Protein AF-A0A7S1BB95-F1 (afdb_monomer)

Secondary structure (DSSP, 8-state):
-----EEEE-TTSEEEEE--TTT--SEEEEEESSSSSEEEEEEEP-SSS-EEEEEESSS-EEEEETTT--EEEEE-SS-SS-EEEEEE-TTSSEEEEEETTS-EEEEETTTTEEEEEE---SS--------SS-----

InterPro domains:
  IPR001680 WD40 repeat [PF00400] (77-108)
  IPR001680 WD40 repeat [PS50082] (76-117)
  IPR001680 WD40 repeat [SM00320] (24-65)
  IPR001680 WD40 repeat [SM00320] (68-108)
  IPR015943 WD40/YVTN repeat-like-containing domain superfamily [G3DSA:2.130.10.10] (4-137)
  IPR019775 WD40 repeat, conserved site [PS00678] (95-109)
  IPR036322 WD40-repeat-containing domain superfamily [SSF50978] (24-131)

Mean predicted aligned error: 6.2 Å

Nearest PDB structures (foldseek):
  5o9z-assembly1_L  TM=8.607E-01  e=2.507E-06  Homo sapiens
  6ahd-assembly1_Y  TM=8.598E-01  e=3.860E-06  Homo sapiens
  8h6l-assembly1_4Z  TM=8.598E-01  e=4.789E-06  Homo sapiens
  7n61-assembly1_0S  TM=8.393E-01  e=9.303E-05  Chlamydomonas reinhardtii
  8qe8-assembly1_B  TM=6.369E-01  e=4.952E-04  Homo sapiens

pLDDT: mean 86.15, std 13.77, range [36.97, 98.38]

Radius of gyration: 15.16 Å; Cα contacts (8 Å, |Δi|>4): 356; chains: 1; bounding box: 33×32×39 Å

Structure (mmCIF, N/CA/C/O backbone):
data_AF-A0A7S1BB95-F1
#
_entry.id   AF-A0A7S1BB95-F1
#
loop_
_atom_site.group_PDB
_atom_site.id
_atom_site.type_symbol
_atom_site.label_atom_id
_atom_site.label_alt_id
_atom_site.label_comp_id
_atom_site.label_asym_id
_atom_site.label_entity_id
_atom_site.label_seq_id
_atom_site.pdbx_PDB_ins_code
_atom_site.Cartn_x
_atom_site.Cartn_y
_atom_site.Cartn_z
_atom_site.occupancy
_atom_site.B_iso_or_equiv
_atom_site.auth_seq_id
_atom_site.auth_comp_id
_atom_site.auth_asym_id
_atom_site.auth_atom_id
_atom_site.pdbx_PDB_model_num
ATOM 1 N N . GLN A 1 1 ? -20.965 4.417 18.777 1.00 36.97 1 GLN A N 1
ATOM 2 C CA . GLN A 1 1 ? -20.613 5.665 18.073 1.00 36.97 1 GLN A CA 1
ATOM 3 C C . GLN A 1 1 ? -19.308 5.395 17.342 1.00 36.97 1 GLN A C 1
ATOM 5 O O . GLN A 1 1 ? -18.278 5.279 17.989 1.00 36.97 1 GLN A O 1
ATOM 10 N N . GLY A 1 2 ? -19.373 5.108 16.040 1.00 45.84 2 GLY A N 1
ATOM 11 C CA . GLY A 1 2 ? -18.181 4.810 15.242 1.00 45.84 2 GLY A CA 1
ATOM 12 C C . GLY A 1 2 ? -17.471 6.114 14.912 1.00 45.84 2 GLY A C 1
ATOM 13 O O . GLY A 1 2 ? -17.960 6.866 14.075 1.00 45.84 2 GLY A O 1
ATOM 14 N N . GLY A 1 3 ? -16.385 6.421 15.619 1.00 58.28 3 GLY A N 1
ATOM 15 C CA . GLY A 1 3 ? -15.563 7.587 15.311 1.00 58.28 3 GLY A CA 1
ATOM 16 C C . GLY A 1 3 ? -14.887 7.379 13.962 1.00 58.28 3 GLY A C 1
ATOM 17 O O . GLY A 1 3 ? -14.207 6.371 13.767 1.00 58.28 3 GLY A O 1
ATOM 18 N N . ALA A 1 4 ? -15.098 8.297 13.021 1.00 65.50 4 ALA A N 1
ATOM 19 C CA . ALA A 1 4 ? -14.311 8.312 11.799 1.00 65.50 4 ALA A CA 1
ATOM 20 C C . ALA A 1 4 ? -12.841 8.581 12.168 1.00 65.50 4 ALA A C 1
ATOM 22 O O . ALA A 1 4 ? -12.555 9.380 13.052 1.00 65.50 4 ALA A O 1
ATOM 23 N N . MET A 1 5 ? -11.919 7.859 11.536 1.00 75.69 5 MET A N 1
ATOM 24 C CA . MET A 1 5 ? -10.478 8.016 11.731 1.00 75.69 5 MET A CA 1
ATOM 25 C C . MET A 1 5 ? -9.896 8.605 10.455 1.00 75.69 5 MET A C 1
ATOM 27 O O . MET A 1 5 ? -10.160 8.087 9.368 1.00 75.69 5 MET A O 1
ATOM 31 N N . VAL A 1 6 ? -9.091 9.655 10.579 1.00 80.62 6 VAL A N 1
ATOM 32 C CA . VAL A 1 6 ? -8.350 10.216 9.446 1.00 80.62 6 VAL A CA 1
ATOM 33 C C . VAL A 1 6 ? -6.871 9.956 9.675 1.00 80.62 6 VAL A C 1
ATOM 35 O O . VAL A 1 6 ? -6.363 10.172 10.767 1.00 80.62 6 VAL A O 1
ATOM 38 N N . ALA A 1 7 ? -6.180 9.466 8.654 1.00 84.12 7 ALA A N 1
ATOM 39 C CA . ALA A 1 7 ? -4.733 9.329 8.674 1.00 84.12 7 ALA A CA 1
ATOM 40 C C . ALA A 1 7 ? -4.145 10.256 7.616 1.00 84.12 7 ALA A C 1
ATOM 42 O O . ALA A 1 7 ? -4.645 10.308 6.492 1.00 84.12 7 ALA A O 1
ATOM 43 N N . ALA A 1 8 ? -3.099 10.977 7.986 1.00 81.62 8 ALA A N 1
ATOM 44 C CA . ALA A 1 8 ? -2.338 11.837 7.103 1.00 81.62 8 ALA A CA 1
ATOM 45 C C . ALA A 1 8 ? -0.861 11.471 7.21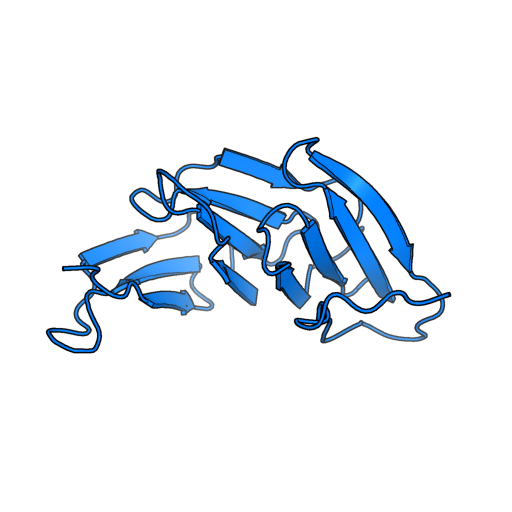2 1.00 81.62 8 ALA A C 1
ATOM 47 O O . ALA A 1 8 ? -0.395 11.048 8.274 1.00 81.62 8 ALA A O 1
ATOM 48 N N . ALA A 1 9 ? -0.142 11.639 6.111 1.00 82.88 9 ALA A N 1
ATOM 49 C CA . ALA A 1 9 ? 1.300 11.527 6.095 1.00 82.88 9 ALA A CA 1
ATOM 50 C C . ALA A 1 9 ? 1.917 12.684 5.318 1.00 82.88 9 ALA A C 1
ATOM 52 O O . ALA A 1 9 ? 1.251 13.266 4.459 1.00 82.88 9 ALA A O 1
ATOM 53 N N . ASP A 1 10 ? 3.171 13.002 5.619 1.00 75.06 10 ASP A N 1
ATOM 54 C CA . ASP A 1 10 ? 3.938 14.008 4.891 1.00 75.06 10 ASP A CA 1
ATOM 55 C C . ASP A 1 10 ? 5.289 13.474 4.385 1.00 75.06 10 ASP A C 1
ATOM 57 O O . ASP A 1 10 ? 5.730 12.363 4.707 1.00 75.06 10 ASP A O 1
ATOM 61 N N . ALA A 1 11 ? 5.961 14.313 3.594 1.00 68.00 11 ALA A N 1
ATOM 62 C CA . ALA A 1 11 ? 7.288 14.045 3.043 1.00 68.00 11 ALA A CA 1
ATOM 63 C C . ALA A 1 11 ? 8.388 13.928 4.119 1.00 68.00 11 ALA A C 1
ATOM 65 O O . ALA A 1 11 ? 9.466 13.401 3.865 1.00 68.00 11 ALA A O 1
ATOM 66 N N . HIS A 1 12 ? 8.131 14.371 5.353 1.00 71.19 12 HIS A N 1
ATOM 67 C CA . HIS A 1 12 ? 9.061 14.268 6.479 1.00 71.19 12 HIS A CA 1
ATOM 68 C C . HIS A 1 12 ? 8.876 12.972 7.279 1.00 71.19 12 HIS A C 1
ATOM 70 O O . HIS A 1 12 ? 9.344 12.863 8.416 1.00 71.19 12 HIS A O 1
ATOM 76 N N . SER A 1 13 ? 8.245 11.956 6.673 1.00 69.88 13 SER A N 1
ATOM 77 C CA . SER A 1 13 ? 7.994 10.649 7.294 1.00 69.88 13 SER A CA 1
ATOM 78 C C . SER A 1 13 ? 7.127 10.744 8.552 1.00 69.88 13 SER A C 1
ATOM 80 O O . SER A 1 13 ? 7.245 9.907 9.458 1.00 69.88 13 SER A O 1
ATOM 82 N N . VAL A 1 14 ? 6.290 11.780 8.642 1.00 72.62 14 VAL A N 1
ATOM 83 C CA . VAL A 1 14 ? 5.340 11.942 9.735 1.00 72.62 14 VAL A CA 1
ATOM 84 C C . VAL A 1 14 ? 4.068 11.197 9.376 1.00 72.62 14 VAL A C 1
ATOM 86 O O . VAL A 1 14 ? 3.515 11.398 8.303 1.00 72.62 14 VAL A O 1
ATOM 89 N N . LEU A 1 15 ? 3.596 10.341 10.280 1.00 76.69 15 LEU A N 1
ATOM 90 C CA . LEU A 1 15 ? 2.267 9.743 10.211 1.00 76.69 15 LEU A CA 1
ATOM 91 C C . LEU A 1 15 ? 1.423 10.284 11.358 1.00 76.69 15 LEU A C 1
ATOM 93 O O . LEU A 1 15 ? 1.752 10.075 12.529 1.00 76.69 15 LEU A O 1
ATOM 97 N N . SER A 1 16 ? 0.322 10.944 11.017 1.00 77.50 16 SER A N 1
ATOM 98 C CA . SER A 1 16 ? -0.634 11.492 11.970 1.00 77.50 16 SER A CA 1
ATOM 99 C C . SER A 1 16 ? -1.972 10.784 11.845 1.00 77.50 16 SER A C 1
ATOM 101 O O . SER A 1 16 ? -2.573 10.730 10.775 1.00 77.50 16 SER A O 1
ATOM 103 N N . LEU A 1 17 ? -2.452 10.260 12.966 1.00 75.50 17 LEU A N 1
ATOM 104 C CA . LEU A 1 17 ? -3.826 9.826 13.127 1.00 75.50 17 LEU A CA 1
ATOM 105 C C . LEU A 1 17 ? -4.603 10.979 13.763 1.00 75.50 17 LEU A C 1
ATOM 107 O O . LEU A 1 17 ? -4.337 11.358 14.906 1.00 75.50 17 LEU A O 1
ATOM 111 N N . LEU A 1 18 ? -5.546 11.532 13.016 1.00 75.81 18 LEU A N 1
ATOM 112 C CA . LEU A 1 18 ? -6.432 12.598 13.457 1.00 75.81 18 LEU A CA 1
ATOM 113 C C . LEU A 1 18 ? -7.717 12.008 14.040 1.00 75.81 18 LEU A C 1
ATOM 115 O O . LEU A 1 18 ? -8.099 10.867 13.744 1.00 75.81 18 LEU A O 1
ATOM 119 N N . GLY A 1 19 ? -8.354 12.805 14.893 1.00 67.44 19 GLY A N 1
ATOM 120 C CA . GLY A 1 19 ? -9.621 12.475 15.528 1.00 67.44 19 GLY A CA 1
ATOM 121 C C . GLY A 1 19 ? -10.790 12.379 14.550 1.00 67.44 19 GLY A C 1
ATOM 122 O O . GLY A 1 19 ? -10.636 12.298 13.329 1.00 67.44 19 GLY A O 1
ATOM 123 N N . ASN A 1 20 ? -11.995 12.363 15.113 1.00 69.00 20 ASN A N 1
ATOM 124 C CA . ASN A 1 20 ? -13.209 12.331 14.318 1.00 69.00 20 ASN A CA 1
ATOM 125 C C . ASN A 1 20 ? -13.379 13.670 13.579 1.00 69.00 20 ASN A C 1
ATOM 127 O O . ASN A 1 20 ? -13.510 14.688 14.255 1.00 69.00 20 ASN A O 1
ATOM 131 N N . PRO A 1 21 ? -13.464 13.699 12.233 1.00 62.69 21 PRO A N 1
ATOM 132 C CA . PRO A 1 21 ? -13.679 14.932 11.474 1.00 62.69 21 PRO A CA 1
ATOM 133 C C . PRO A 1 21 ? -14.964 15.677 11.851 1.00 62.69 21 PRO A C 1
ATOM 135 O O . PRO A 1 21 ? -15.077 16.867 11.575 1.00 62.69 21 PRO A O 1
ATOM 138 N N . TYR A 1 22 ? -15.925 14.998 12.482 1.00 65.12 22 TYR A N 1
ATOM 139 C CA . TYR A 1 22 ? -17.155 15.60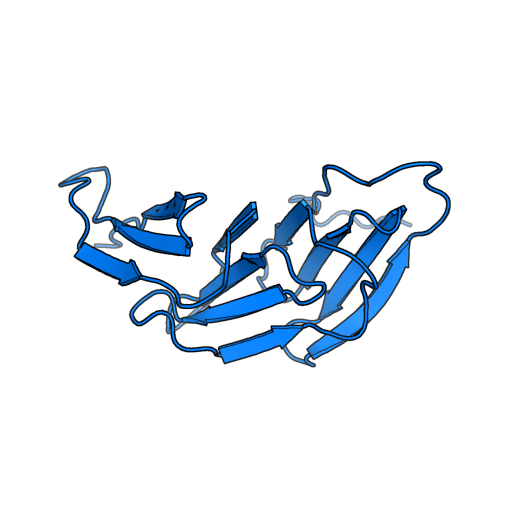9 12.988 1.00 65.12 22 TYR A CA 1
ATOM 140 C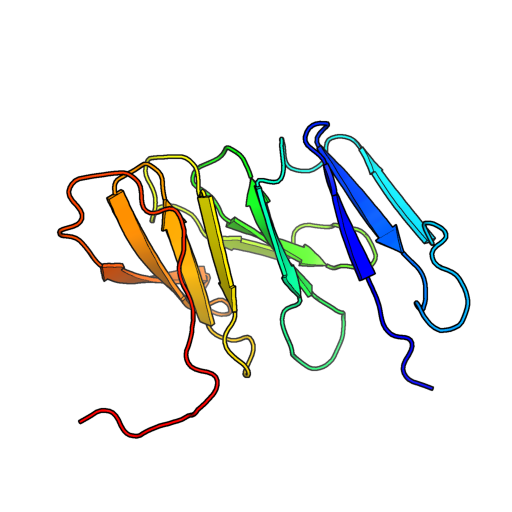 C . TYR A 1 22 ? -17.028 16.197 14.405 1.00 65.12 22 TYR A C 1
ATOM 142 O O . TYR A 1 22 ? -18.005 16.745 14.906 1.00 65.12 22 TYR A O 1
ATOM 150 N N . ASP A 1 23 ? -15.865 16.063 15.048 1.00 71.88 23 ASP A N 1
ATOM 151 C CA . ASP A 1 23 ? -15.594 16.540 16.410 1.00 71.88 23 ASP A CA 1
ATOM 152 C C . ASP A 1 23 ? -14.330 17.418 16.444 1.00 71.88 23 ASP A C 1
ATOM 154 O O . ASP A 1 23 ? -14.409 18.630 16.627 1.00 71.88 23 ASP A O 1
ATOM 158 N N . SER A 1 24 ? -13.163 16.832 16.161 1.00 70.31 24 SER A N 1
ATOM 159 C CA . SER A 1 24 ? -11.884 17.538 16.097 1.00 70.31 24 SER A CA 1
ATOM 160 C C . SER A 1 24 ? -10.924 16.857 15.122 1.00 70.31 24 SER A C 1
ATOM 162 O O . SER A 1 24 ? -10.754 15.637 15.133 1.00 70.31 24 SER A O 1
ATOM 164 N N . MET A 1 25 ? -10.260 17.674 14.303 1.00 76.81 25 MET A N 1
ATOM 165 C CA . MET A 1 25 ? -9.187 17.256 13.393 1.00 76.81 25 MET A CA 1
ATOM 166 C C . MET A 1 25 ? -7.798 17.359 14.035 1.00 76.81 25 MET A C 1
ATOM 168 O O . MET A 1 25 ? -6.789 17.254 13.338 1.00 76.81 25 MET A O 1
ATOM 172 N N . GLU A 1 26 ? -7.721 17.570 15.351 1.00 77.31 26 GLU A N 1
ATOM 173 C CA . GLU A 1 26 ? -6.447 17.544 16.060 1.00 77.31 26 GLU A CA 1
ATOM 174 C C . GLU A 1 26 ? -5.802 16.148 15.993 1.00 77.31 26 GLU A C 1
ATOM 176 O O . GLU A 1 26 ? -6.500 15.121 16.005 1.00 77.31 26 GLU A O 1
ATOM 181 N N . PRO A 1 27 ? -4.461 16.083 15.905 1.00 75.06 27 PRO A N 1
ATOM 182 C CA . PRO A 1 27 ? -3.751 14.818 15.897 1.00 75.06 27 PRO A CA 1
ATOM 183 C C . PRO A 1 27 ? -3.918 14.119 17.246 1.00 75.06 27 PRO A C 1
ATOM 185 O O . PRO A 1 27 ? -3.413 14.565 18.272 1.00 75.06 27 PRO A O 1
ATOM 188 N N . VAL A 1 28 ? -4.588 12.969 17.224 1.00 82.38 28 VAL A N 1
ATOM 189 C CA . VAL A 1 28 ? -4.689 12.059 18.374 1.00 82.38 28 VAL A CA 1
ATOM 190 C C . VAL A 1 28 ? -3.347 11.371 18.609 1.00 82.38 28 VAL A C 1
ATOM 192 O O . VAL A 1 28 ? -2.973 11.070 19.743 1.00 82.38 28 VAL A O 1
ATOM 195 N N . ARG A 1 29 ? -2.610 11.102 17.527 1.00 77.94 29 ARG A N 1
ATOM 196 C CA . ARG A 1 29 ? -1.276 10.508 17.583 1.00 77.94 29 ARG A CA 1
ATOM 197 C C . ARG A 1 29 ? -0.448 10.926 16.378 1.00 77.94 29 ARG A C 1
ATOM 199 O O . ARG A 1 29 ? -0.944 10.895 15.258 1.00 77.94 29 ARG A O 1
ATOM 206 N N . THR A 1 30 ? 0.831 11.190 16.616 1.00 80.38 30 THR A N 1
ATOM 207 C CA . THR A 1 30 ? 1.827 11.434 15.572 1.00 80.38 30 THR A CA 1
ATOM 208 C C . THR A 1 30 ? 3.051 10.562 15.820 1.00 80.38 30 THR A C 1
ATOM 210 O O . THR A 1 30 ? 3.527 10.471 16.952 1.00 80.38 30 THR A O 1
ATOM 213 N N . VAL A 1 31 ? 3.556 9.911 14.775 1.00 75.56 31 VAL A N 1
ATOM 214 C CA . VAL A 1 31 ? 4.821 9.168 14.799 1.00 75.56 31 VAL A CA 1
ATOM 215 C C . VAL A 1 31 ? 5.767 9.770 13.771 1.00 75.56 31 VAL A C 1
ATOM 217 O O . VAL A 1 31 ? 5.384 9.989 12.625 1.00 75.56 31 VAL A O 1
ATOM 220 N N . LEU A 1 32 ? 7.004 10.023 14.197 1.00 71.00 32 LEU A N 1
ATOM 221 C CA . LEU A 1 32 ? 8.082 10.557 13.368 1.00 71.00 32 LEU A CA 1
ATOM 222 C C . LEU A 1 32 ? 9.006 9.414 12.926 1.00 71.00 32 LEU A C 1
ATOM 224 O O . LEU A 1 32 ? 9.413 8.600 13.755 1.00 71.00 32 LEU A O 1
ATOM 228 N N . GLY A 1 33 ? 9.360 9.362 11.640 1.00 60.72 33 GLY A N 1
ATOM 229 C CA . GLY A 1 33 ? 10.478 8.545 11.146 1.00 60.72 33 GLY A CA 1
ATOM 230 C C . GLY A 1 33 ? 10.238 7.030 11.064 1.00 60.72 33 GLY A C 1
ATOM 231 O O . GLY A 1 33 ? 11.196 6.266 11.022 1.00 60.72 33 GLY A O 1
ATOM 232 N N . SER A 1 34 ? 8.984 6.563 11.045 1.00 59.09 34 SER A N 1
ATOM 233 C CA . SER A 1 34 ? 8.660 5.122 11.129 1.00 59.09 34 SER A CA 1
ATOM 234 C C . SER A 1 34 ? 8.809 4.350 9.801 1.00 59.09 34 SER A C 1
ATOM 236 O O . SER A 1 34 ? 9.061 3.137 9.805 1.00 59.09 34 SER A O 1
ATOM 238 N N . VAL A 1 35 ? 8.667 5.024 8.653 1.00 60.84 35 VAL A N 1
ATOM 239 C CA . VAL A 1 35 ? 8.440 4.361 7.348 1.00 60.84 35 VAL A CA 1
ATOM 240 C C . VAL A 1 35 ? 9.187 4.952 6.145 1.00 60.84 35 VAL A C 1
ATOM 242 O O . VAL A 1 35 ? 9.103 4.360 5.070 1.00 60.84 35 VAL A O 1
ATOM 245 N N . GLY A 1 36 ? 9.961 6.028 6.316 1.00 71.62 36 GLY A N 1
ATOM 246 C CA . GLY A 1 36 ? 10.452 6.845 5.195 1.00 71.62 36 GLY A CA 1
ATOM 247 C C . GLY A 1 36 ? 9.358 7.777 4.661 1.00 71.62 36 GLY A C 1
ATOM 248 O O . GLY A 1 36 ? 8.262 7.813 5.232 1.00 71.62 36 GLY A O 1
ATOM 249 N N . GLU A 1 37 ? 9.645 8.539 3.601 1.00 82.38 37 GLU A N 1
ATOM 250 C CA . GLU A 1 37 ? 8.640 9.410 2.976 1.00 82.38 37 GLU A CA 1
ATOM 251 C C . GLU A 1 37 ? 7.468 8.552 2.482 1.00 82.38 37 GLU A C 1
ATOM 253 O O . GLU A 1 37 ? 7.645 7.600 1.719 1.00 82.38 37 GLU A O 1
ATOM 258 N N . VAL A 1 38 ? 6.273 8.847 2.999 1.00 87.81 38 VAL A N 1
ATOM 259 C CA . VAL A 1 38 ? 5.049 8.109 2.684 1.00 87.81 38 VAL A CA 1
ATOM 260 C C . VAL A 1 38 ? 4.436 8.718 1.436 1.00 87.81 38 VAL A C 1
ATOM 262 O O . VAL A 1 38 ? 4.033 9.877 1.439 1.00 87.81 38 VAL A O 1
ATOM 265 N N . VAL A 1 39 ? 4.338 7.910 0.387 1.00 91.06 39 VAL A N 1
ATOM 266 C CA . VAL A 1 39 ? 3.827 8.337 -0.917 1.00 91.06 39 VAL A CA 1
ATOM 267 C C . VAL A 1 39 ? 2.311 8.156 -0.999 1.00 91.06 39 VAL A C 1
ATOM 269 O O . VAL A 1 39 ? 1.606 9.024 -1.506 1.00 91.06 39 VAL A O 1
ATOM 272 N N . ASP A 1 40 ? 1.790 7.045 -0.473 1.00 93.06 40 ASP A N 1
ATOM 273 C CA . ASP A 1 40 ? 0.351 6.771 -0.434 1.00 93.06 40 ASP A CA 1
ATOM 274 C C . ASP A 1 40 ? -0.005 5.889 0.770 1.00 93.06 40 ASP A C 1
ATOM 276 O O . ASP A 1 40 ? 0.794 5.072 1.241 1.00 93.06 40 ASP A O 1
ATOM 280 N N . LEU A 1 41 ? -1.232 6.039 1.266 1.00 93.75 41 LEU A N 1
ATOM 281 C CA . LEU A 1 41 ? -1.784 5.220 2.334 1.00 93.75 41 LEU A CA 1
ATOM 282 C C . LEU A 1 41 ? -3.286 4.993 2.159 1.00 93.75 41 LEU A C 1
ATOM 284 O O . LEU A 1 41 ? -4.027 5.852 1.672 1.00 93.75 41 LEU A O 1
ATOM 288 N N . LYS A 1 42 ? -3.754 3.822 2.596 1.00 95.38 42 LYS A N 1
ATOM 289 C CA . LYS A 1 42 ? -5.178 3.457 2.597 1.00 95.38 42 LYS A CA 1
ATOM 290 C C . LYS A 1 42 ? -5.512 2.619 3.821 1.00 95.38 42 LYS A C 1
ATOM 292 O O . LYS A 1 42 ? -4.778 1.696 4.165 1.00 95.38 42 LYS A O 1
ATOM 297 N N . PHE A 1 43 ? -6.649 2.895 4.453 1.00 94.31 43 PHE A N 1
ATOM 298 C CA . PHE A 1 43 ? -7.192 1.999 5.472 1.00 94.31 43 PHE A CA 1
ATOM 299 C C . PHE A 1 43 ? -7.624 0.671 4.845 1.00 94.31 43 PHE A C 1
ATOM 301 O O . PHE A 1 43 ? -8.215 0.648 3.765 1.00 94.31 43 PHE A O 1
ATOM 308 N N . LEU A 1 44 ? -7.354 -0.430 5.546 1.00 94.38 44 LEU A N 1
ATOM 309 C CA . LEU A 1 44 ? -7.907 -1.731 5.195 1.00 94.38 44 LEU A CA 1
ATOM 310 C C . LEU A 1 44 ? -9.265 -1.877 5.890 1.00 94.38 44 LEU A C 1
ATOM 312 O O . LEU A 1 44 ? -9.316 -1.786 7.122 1.00 94.38 44 LEU A O 1
ATOM 316 N N . PRO A 1 45 ? -10.355 -2.117 5.143 1.00 91.44 45 PRO A N 1
ATOM 317 C CA . PRO A 1 45 ? -11.629 -2.468 5.747 1.00 91.44 45 PRO A CA 1
ATOM 318 C C . PRO A 1 45 ? -11.531 -3.856 6.389 1.00 91.44 45 PRO A C 1
ATOM 320 O O . PRO A 1 45 ? -10.828 -4.739 5.895 1.00 91.44 45 PRO A O 1
ATOM 323 N N . GLY A 1 46 ? -12.243 -4.052 7.492 1.00 86.06 46 GLY A N 1
ATOM 324 C CA . GLY A 1 46 ? -12.269 -5.319 8.211 1.00 86.06 46 GLY A CA 1
ATOM 325 C C . GLY A 1 46 ? -12.682 -5.139 9.664 1.00 86.06 46 GLY A C 1
ATOM 326 O O . GLY A 1 46 ? -12.781 -4.018 10.166 1.00 86.06 46 GLY A O 1
ATOM 327 N N . GLU A 1 47 ? -12.929 -6.257 10.335 1.00 79.44 47 GLU A N 1
ATOM 328 C CA . GLU A 1 47 ? -13.231 -6.267 11.762 1.00 79.44 47 GLU A CA 1
ATOM 329 C C . GLU A 1 47 ? -11.951 -6.253 12.611 1.00 79.44 47 GLU A C 1
ATOM 331 O O . GLU A 1 47 ? -10.876 -6.687 12.186 1.00 79.44 47 GLU A O 1
ATOM 336 N N . GLY A 1 48 ? -12.074 -5.768 13.846 1.00 85.75 48 GLY A N 1
ATOM 337 C CA . GLY A 1 48 ? -10.989 -5.753 14.821 1.00 85.75 48 GLY A CA 1
ATOM 338 C C . GLY A 1 48 ? -10.132 -4.490 14.770 1.00 85.75 48 GLY A C 1
ATOM 339 O O . GLY A 1 48 ? -10.628 -3.375 14.613 1.00 85.75 48 GLY A O 1
ATOM 340 N N . ARG A 1 49 ? -8.826 -4.657 15.001 1.00 88.00 49 ARG A N 1
ATOM 341 C CA . ARG A 1 49 ? -7.892 -3.534 15.118 1.00 88.00 49 ARG A CA 1
ATOM 342 C C . ARG A 1 49 ? -7.698 -2.869 13.749 1.00 88.00 49 ARG A C 1
ATOM 344 O O . ARG A 1 49 ? -7.252 -3.568 12.838 1.00 88.00 49 ARG A O 1
ATOM 351 N N . PRO A 1 50 ? -7.952 -1.554 13.597 1.00 90.00 50 PRO A N 1
ATOM 352 C CA . PRO A 1 50 ? -7.852 -0.884 12.305 1.00 90.00 50 PRO A CA 1
ATOM 353 C C . PRO A 1 50 ? -6.431 -0.996 11.751 1.00 90.00 50 PRO A C 1
ATOM 355 O O . PRO A 1 50 ? -5.449 -0.803 12.478 1.00 90.00 50 PRO A O 1
ATOM 358 N N . LYS A 1 51 ? -6.331 -1.323 10.462 1.00 93.19 51 LYS A N 1
ATOM 359 C CA . LYS A 1 51 ? -5.068 -1.473 9.733 1.00 93.19 51 LYS A CA 1
ATOM 360 C C . LYS A 1 51 ? -5.010 -0.484 8.575 1.00 93.19 51 LYS A C 1
ATOM 362 O O . LYS A 1 51 ? -6.043 -0.048 8.072 1.00 93.19 51 LYS A O 1
ATOM 367 N N . MET A 1 52 ? -3.805 -0.164 8.128 1.00 93.94 52 MET A N 1
ATOM 368 C CA . MET A 1 52 ? -3.561 0.664 6.948 1.00 93.94 52 MET A CA 1
ATOM 369 C C . MET A 1 52 ? -2.396 0.115 6.133 1.00 93.94 52 MET A C 1
ATOM 371 O O . MET A 1 52 ? -1.423 -0.369 6.703 1.00 93.94 52 MET A O 1
ATOM 375 N N . ALA A 1 53 ? -2.507 0.180 4.812 1.00 95.69 53 ALA A N 1
ATOM 376 C CA . ALA A 1 53 ? -1.408 -0.044 3.890 1.00 95.69 53 ALA A CA 1
ATOM 377 C C . ALA A 1 53 ? -0.678 1.281 3.684 1.00 95.69 53 ALA A C 1
ATOM 379 O O . ALA A 1 53 ? -1.328 2.314 3.524 1.00 95.69 53 ALA A O 1
ATOM 380 N N . VAL A 1 54 ? 0.649 1.229 3.687 1.00 94.19 54 VAL A N 1
ATOM 381 C CA . VAL A 1 54 ? 1.536 2.380 3.526 1.00 94.19 54 VAL A CA 1
ATOM 382 C C . VAL A 1 54 ? 2.568 2.043 2.455 1.00 94.19 54 VAL A C 1
ATOM 384 O O . VAL A 1 54 ? 3.349 1.102 2.626 1.00 94.19 54 VAL A O 1
ATOM 387 N N . ALA A 1 55 ? 2.557 2.806 1.363 1.00 93.44 55 ALA A N 1
ATOM 388 C CA . ALA A 1 55 ? 3.649 2.871 0.401 1.00 93.44 55 ALA A CA 1
ATOM 389 C C . ALA A 1 55 ? 4.589 4.003 0.807 1.00 93.44 55 ALA A C 1
ATOM 391 O O . ALA A 1 55 ? 4.149 5.129 1.045 1.00 93.44 55 ALA A O 1
ATOM 392 N N . SER A 1 56 ? 5.877 3.697 0.875 1.00 87.31 56 SER A N 1
ATOM 393 C CA . SER A 1 56 ? 6.929 4.690 1.063 1.00 87.31 56 SER A CA 1
ATOM 394 C C . SER A 1 56 ? 7.917 4.660 -0.102 1.00 87.31 56 SER A C 1
ATOM 396 O O . SER A 1 56 ? 7.696 3.950 -1.080 1.00 87.31 56 SER A O 1
ATOM 398 N N . GLU A 1 57 ? 9.018 5.407 -0.013 1.00 83.31 57 GLU A N 1
ATOM 399 C CA . GLU A 1 57 ? 10.069 5.449 -1.047 1.00 83.31 57 GLU A CA 1
ATOM 400 C C . GLU A 1 57 ? 10.667 4.074 -1.406 1.00 83.31 57 GLU A C 1
ATOM 402 O O . GLU A 1 57 ? 11.319 3.918 -2.441 1.00 83.31 57 GLU A O 1
ATOM 407 N N . GLY A 1 58 ? 10.468 3.067 -0.553 1.00 89.69 58 GLY A N 1
ATOM 408 C CA . GLY A 1 58 ? 10.948 1.712 -0.777 1.00 89.69 58 GLY A CA 1
ATOM 409 C C . GLY A 1 58 ? 10.084 0.881 -1.741 1.00 89.69 58 GLY A C 1
ATOM 410 O O . GLY A 1 58 ? 8.951 1.231 -2.066 1.00 89.69 58 GLY A O 1
ATOM 411 N N . PRO A 1 59 ? 10.594 -0.291 -2.157 1.00 94.19 59 PRO A N 1
ATOM 412 C CA . PRO A 1 59 ? 9.854 -1.241 -2.992 1.00 94.19 59 PRO A CA 1
ATOM 413 C C . PRO A 1 59 ? 8.807 -2.063 -2.224 1.00 94.19 59 PRO A C 1
ATOM 415 O O . PRO A 1 59 ? 8.098 -2.885 -2.803 1.00 94.19 59 PRO A O 1
ATOM 418 N N . ALA A 1 60 ? 8.742 -1.903 -0.903 1.00 94.38 60 ALA A N 1
ATOM 419 C CA . ALA A 1 60 ? 7.848 -2.662 -0.044 1.00 94.38 60 ALA A CA 1
ATOM 420 C C . ALA A 1 60 ? 6.643 -1.819 0.377 1.00 94.38 60 ALA A C 1
ATOM 422 O O . ALA A 1 60 ? 6.763 -0.622 0.632 1.00 94.38 60 ALA A O 1
ATOM 423 N N . VAL A 1 61 ? 5.498 -2.477 0.545 1.00 95.56 61 VAL A N 1
ATOM 424 C CA . VAL A 1 61 ? 4.316 -1.892 1.184 1.00 95.56 61 VAL A CA 1
ATOM 425 C C . VAL A 1 61 ? 4.169 -2.477 2.577 1.00 95.56 61 VAL A C 1
ATOM 427 O O . VAL A 1 61 ? 4.164 -3.694 2.762 1.00 95.56 61 VAL A O 1
ATOM 430 N N . ARG A 1 62 ? 4.035 -1.615 3.584 1.00 94.44 62 ARG A N 1
ATOM 431 C CA . ARG A 1 62 ? 3.863 -2.039 4.979 1.00 94.44 62 ARG A CA 1
ATOM 432 C C . ARG A 1 62 ? 2.396 -1.958 5.360 1.00 94.44 62 ARG A C 1
ATOM 434 O O . ARG A 1 62 ? 1.738 -0.949 5.124 1.00 94.44 62 ARG A O 1
ATOM 441 N N . ILE A 1 63 ? 1.890 -3.019 5.978 1.00 95.19 63 ILE A N 1
ATOM 442 C CA . ILE A 1 63 ? 0.585 -3.013 6.632 1.00 95.19 63 ILE A CA 1
ATOM 443 C C . ILE A 1 63 ? 0.830 -2.683 8.096 1.00 95.19 63 ILE A C 1
ATOM 445 O O . ILE A 1 63 ? 1.502 -3.441 8.795 1.00 95.19 63 ILE A O 1
ATOM 449 N N . LEU A 1 64 ? 0.305 -1.556 8.557 1.00 93.44 64 LEU A N 1
ATOM 450 C CA . LEU A 1 64 ? 0.457 -1.078 9.925 1.00 93.44 64 LEU A CA 1
ATOM 451 C C . LEU A 1 64 ? -0.857 -1.193 10.685 1.00 93.44 64 LEU A C 1
ATOM 453 O O . LEU A 1 64 ? -1.940 -1.081 10.109 1.00 93.44 64 LEU A O 1
ATOM 457 N N . HIS A 1 65 ? -0.770 -1.344 11.999 1.00 91.62 65 HIS A N 1
ATOM 458 C CA . HIS A 1 65 ? -1.897 -1.075 12.875 1.00 91.62 65 HIS A CA 1
ATOM 459 C C . HIS A 1 65 ? -2.067 0.436 13.055 1.00 91.62 65 HIS A C 1
ATOM 461 O O . HIS A 1 65 ? -1.148 1.127 13.480 1.00 91.62 65 HIS A O 1
ATOM 467 N N . ALA A 1 66 ? -3.256 0.964 12.775 1.00 87.25 66 ALA A N 1
ATOM 468 C CA . ALA A 1 66 ? -3.491 2.408 12.736 1.00 87.25 66 ALA A CA 1
ATOM 469 C C . ALA A 1 66 ? -3.371 3.100 14.106 1.00 87.25 66 ALA A C 1
ATOM 471 O O . ALA A 1 66 ? -3.161 4.303 14.174 1.00 87.25 66 ALA A O 1
ATOM 472 N N . GLN A 1 67 ? -3.535 2.355 15.202 1.00 83.81 67 GLN A N 1
ATOM 473 C CA . GLN A 1 67 ? -3.551 2.917 16.558 1.00 83.81 67 GLN A CA 1
ATOM 474 C C . GLN A 1 67 ? -2.158 3.221 17.118 1.00 83.81 67 GLN A C 1
ATOM 476 O O . GLN A 1 67 ? -2.023 4.123 17.941 1.00 83.81 67 GLN A O 1
ATOM 481 N N . ASP A 1 68 ? -1.144 2.448 16.732 1.00 84.56 68 ASP A N 1
ATOM 482 C CA . ASP A 1 68 ? 0.227 2.570 17.248 1.00 84.56 68 ASP A CA 1
ATOM 483 C C . ASP A 1 68 ? 1.295 2.583 16.148 1.00 84.56 68 ASP A C 1
ATOM 485 O O . ASP A 1 68 ? 2.477 2.689 16.459 1.00 84.56 68 ASP A O 1
ATOM 489 N N . PHE A 1 69 ? 0.888 2.482 14.880 1.00 86.88 69 PHE A N 1
ATOM 490 C CA . PHE A 1 69 ? 1.762 2.401 13.711 1.00 86.88 69 PHE A CA 1
ATOM 491 C C . PHE A 1 69 ? 2.763 1.235 13.753 1.00 86.88 69 PHE A C 1
ATOM 493 O O . PHE A 1 69 ? 3.768 1.246 13.040 1.00 86.88 69 PHE A O 1
ATOM 500 N N . SER A 1 70 ? 2.485 0.203 14.557 1.00 89.38 70 SER A N 1
ATOM 501 C CA . SER A 1 70 ? 3.275 -1.028 14.574 1.00 89.38 70 SER A CA 1
ATOM 502 C C . SER A 1 70 ? 3.079 -1.809 13.277 1.00 89.38 70 SER A C 1
ATOM 504 O O . SER A 1 70 ? 1.983 -1.847 12.710 1.00 89.38 70 SER A O 1
ATOM 506 N N . VAL A 1 71 ? 4.153 -2.434 12.791 1.00 91.62 71 VAL A N 1
ATOM 507 C CA . VAL A 1 71 ? 4.104 -3.250 11.574 1.00 91.62 71 VAL A CA 1
ATOM 508 C C . VAL A 1 71 ? 3.338 -4.529 11.858 1.00 91.62 71 VAL A C 1
ATOM 510 O O . VAL A 1 71 ? 3.739 -5.322 12.703 1.00 91.62 71 VAL A O 1
ATOM 513 N N . HIS A 1 72 ? 2.255 -4.732 11.118 1.00 94.25 72 HIS A N 1
ATOM 514 C CA . HIS A 1 72 ? 1.515 -5.982 11.095 1.00 94.25 72 HIS A CA 1
ATOM 515 C C . HIS A 1 72 ? 2.103 -6.957 10.069 1.00 94.25 72 HIS A C 1
ATOM 517 O O . HIS A 1 72 ? 2.339 -8.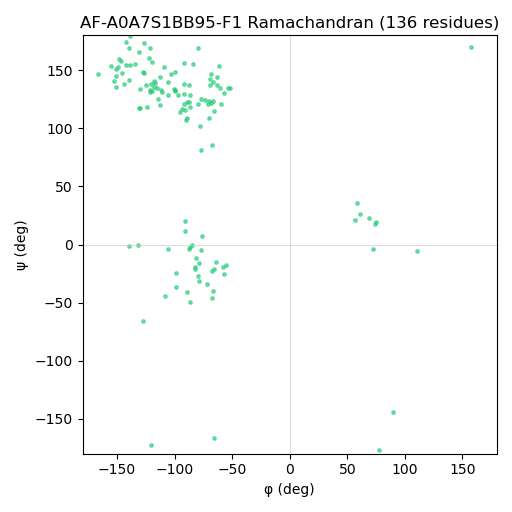113 10.404 1.00 94.25 72 HIS A O 1
ATOM 523 N N . LYS A 1 73 ? 2.325 -6.494 8.830 1.00 95.06 73 LYS A N 1
ATOM 524 C CA . LYS A 1 73 ? 2.836 -7.291 7.698 1.00 95.06 73 LYS A CA 1
ATOM 525 C C . LYS A 1 73 ? 3.677 -6.430 6.757 1.00 95.06 73 LYS A C 1
ATOM 527 O O . LYS A 1 73 ? 3.521 -5.206 6.742 1.00 95.06 73 LYS A O 1
ATOM 532 N N . THR A 1 74 ? 4.526 -7.064 5.949 1.00 95.31 74 THR A N 1
ATOM 533 C CA . THR A 1 74 ? 5.307 -6.382 4.903 1.00 95.31 74 THR A CA 1
ATOM 534 C C . THR A 1 74 ? 5.169 -7.121 3.578 1.00 95.31 74 THR A C 1
ATOM 536 O O . THR A 1 74 ? 5.595 -8.262 3.449 1.00 95.31 74 THR A O 1
ATOM 539 N N . LEU A 1 75 ? 4.595 -6.451 2.581 1.00 97.00 75 LEU A N 1
ATOM 540 C CA . LEU A 1 75 ? 4.454 -6.946 1.216 1.00 97.00 75 LEU A CA 1
ATOM 541 C C . LEU A 1 75 ? 5.704 -6.537 0.426 1.00 97.00 75 LEU A C 1
ATOM 543 O O . LEU A 1 75 ? 5.912 -5.351 0.169 1.00 97.00 75 LEU A O 1
ATOM 547 N N . ALA A 1 76 ? 6.561 -7.502 0.091 1.00 95.75 76 ALA A N 1
ATOM 548 C CA . ALA A 1 76 ? 7.867 -7.261 -0.526 1.00 95.75 76 ALA A CA 1
ATOM 549 C C . ALA A 1 76 ? 8.191 -8.279 -1.634 1.00 95.75 76 ALA A C 1
ATOM 551 O O . ALA A 1 76 ? 7.499 -9.280 -1.808 1.00 95.75 76 ALA A O 1
ATOM 552 N N . GLY A 1 77 ? 9.249 -8.011 -2.408 1.00 94.75 77 GLY A N 1
ATOM 553 C CA . GLY A 1 77 ? 9.709 -8.897 -3.488 1.00 94.75 77 GLY A CA 1
ATOM 554 C C . GLY A 1 77 ? 8.830 -8.879 -4.745 1.00 94.75 77 GLY A C 1
ATOM 555 O O . GLY A 1 77 ? 8.877 -9.815 -5.548 1.00 94.75 77 GLY A O 1
ATOM 556 N N . GLY A 1 78 ? 7.992 -7.851 -4.892 1.00 94.75 78 GLY A N 1
ATOM 557 C CA . GLY A 1 78 ? 7.135 -7.620 -6.057 1.00 94.75 78 GLY A CA 1
ATOM 558 C C . GLY A 1 78 ? 7.610 -6.450 -6.908 1.00 94.75 78 GLY A C 1
ATOM 559 O O . GLY A 1 78 ? 7.659 -6.602 -8.121 1.00 94.75 78 GLY A O 1
ATOM 560 N N . HIS A 1 79 ? 7.975 -5.338 -6.268 1.00 96.88 79 HIS A N 1
ATOM 561 C CA . HIS A 1 79 ? 8.557 -4.172 -6.922 1.00 96.88 79 HIS A CA 1
ATOM 562 C C . HIS A 1 79 ? 10.081 -4.141 -6.773 1.00 96.88 79 HIS A C 1
ATOM 564 O O . HIS A 1 79 ? 10.614 -4.561 -5.744 1.00 96.88 79 HIS A O 1
ATOM 570 N N . ASP A 1 80 ? 10.750 -3.583 -7.778 1.00 95.50 80 ASP A N 1
ATOM 571 C CA . ASP A 1 80 ? 12.193 -3.297 -7.794 1.00 95.50 80 ASP A CA 1
ATOM 572 C C . ASP A 1 80 ? 12.483 -1.790 -7.635 1.00 95.50 80 ASP A C 1
ATOM 574 O O . ASP A 1 80 ? 13.636 -1.367 -7.545 1.00 95.50 80 ASP A O 1
ATOM 578 N N . GLY A 1 81 ? 11.436 -0.961 -7.592 1.00 92.69 81 GLY A N 1
ATOM 579 C CA . GLY A 1 81 ? 11.519 0.483 -7.384 1.00 92.69 81 GLY A CA 1
ATOM 580 C C . GLY A 1 81 ? 10.437 1.003 -6.441 1.00 92.69 81 GLY A C 1
ATOM 581 O O . GLY A 1 81 ? 9.601 0.241 -5.965 1.00 92.69 81 GLY A O 1
ATOM 582 N N . ALA A 1 82 ? 10.457 2.312 -6.183 1.00 93.81 82 ALA A N 1
ATOM 583 C CA . ALA A 1 82 ? 9.500 2.970 -5.295 1.00 93.81 82 ALA A CA 1
ATOM 584 C C . ALA A 1 82 ? 8.047 2.680 -5.702 1.00 93.81 82 ALA A C 1
ATOM 586 O O . ALA A 1 82 ? 7.693 2.787 -6.885 1.00 93.81 82 ALA A O 1
ATOM 587 N N . VAL A 1 83 ? 7.215 2.357 -4.712 1.00 96.06 83 VAL A N 1
ATOM 588 C CA . VAL A 1 83 ? 5.766 2.239 -4.891 1.00 96.06 83 VAL A CA 1
ATOM 589 C C . VAL A 1 83 ? 5.165 3.640 -4.888 1.00 96.06 83 VAL A C 1
ATOM 591 O O . VAL A 1 83 ? 5.323 4.393 -3.933 1.00 96.06 83 VAL A O 1
ATOM 594 N N . LEU A 1 84 ? 4.487 3.996 -5.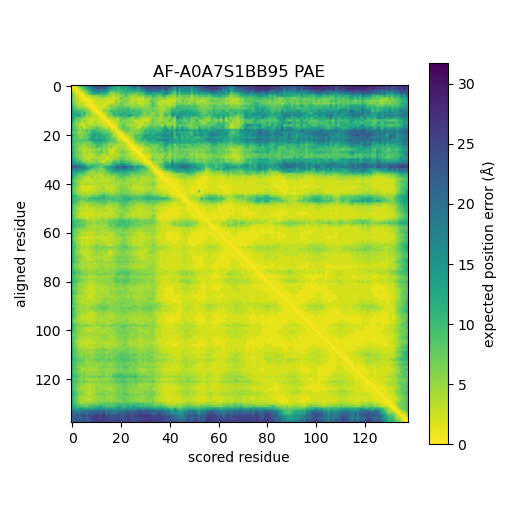976 1.00 95.25 84 LEU A N 1
ATOM 595 C CA . LEU A 1 84 ? 3.982 5.346 -6.225 1.00 95.25 84 LEU A CA 1
ATOM 596 C C . LEU A 1 84 ? 2.498 5.508 -5.891 1.00 95.25 84 LEU A C 1
ATOM 598 O O . LEU A 1 84 ? 2.048 6.618 -5.637 1.00 95.25 84 LEU A O 1
ATOM 602 N N . ALA A 1 85 ? 1.733 4.418 -5.916 1.00 96.31 85 ALA A N 1
ATOM 603 C CA . ALA A 1 85 ? 0.319 4.425 -5.560 1.00 96.31 85 ALA A CA 1
ATOM 604 C C . ALA A 1 85 ? -0.125 3.040 -5.087 1.00 96.31 85 ALA A C 1
ATOM 606 O O . ALA A 1 85 ? 0.434 2.021 -5.513 1.00 96.31 85 ALA A O 1
ATOM 607 N N . LEU A 1 86 ? -1.164 2.997 -4.253 1.00 97.62 86 LEU A N 1
ATOM 608 C CA . LEU A 1 86 ? -1.813 1.752 -3.860 1.00 97.62 86 LEU A CA 1
ATOM 609 C C . LEU A 1 86 ? -3.335 1.898 -3.744 1.00 97.62 86 LEU A C 1
ATOM 611 O O . LEU A 1 86 ? -3.869 2.965 -3.443 1.00 97.62 86 LEU A O 1
ATOM 615 N N . ASP A 1 87 ? -4.046 0.786 -3.909 1.00 97.81 87 ASP A N 1
ATOM 616 C CA . ASP A 1 87 ? -5.462 0.692 -3.559 1.00 97.81 87 ASP A CA 1
ATOM 617 C C . ASP A 1 87 ? -5.782 -0.640 -2.874 1.00 97.81 87 ASP A C 1
ATOM 619 O O . ASP A 1 87 ? -5.102 -1.651 -3.059 1.00 97.81 87 ASP A O 1
ATOM 623 N N . VAL A 1 88 ? -6.838 -0.638 -2.064 1.00 97.00 88 VAL A N 1
ATOM 624 C CA . VAL A 1 88 ? -7.278 -1.772 -1.251 1.00 97.00 88 VAL A CA 1
ATOM 625 C C . VAL A 1 88 ? -8.674 -2.195 -1.683 1.00 97.00 88 VAL A C 1
ATOM 627 O O . VAL A 1 88 ? -9.571 -1.369 -1.851 1.00 97.00 88 VAL A O 1
ATOM 630 N N . SER A 1 89 ? -8.888 -3.500 -1.819 1.00 94.69 89 SER A N 1
ATOM 631 C CA . SER A 1 89 ? -10.213 -4.062 -2.109 1.00 94.69 89 SER A CA 1
ATOM 632 C C . SER A 1 89 ? -11.244 -3.756 -1.010 1.00 94.69 89 SER A C 1
ATOM 634 O O . SER A 1 89 ? -10.883 -3.653 0.162 1.00 94.69 89 SER A O 1
ATOM 636 N N . PRO A 1 90 ? -12.551 -3.705 -1.337 1.00 91.31 90 PRO A N 1
ATOM 637 C CA . PRO A 1 90 ? -13.612 -3.536 -0.337 1.00 91.31 90 PRO A CA 1
ATOM 638 C C . PRO A 1 90 ? -13.633 -4.602 0.769 1.00 91.31 90 PRO A C 1
ATOM 640 O O . PRO A 1 90 ? -14.115 -4.328 1.861 1.00 91.31 90 PRO A O 1
ATOM 643 N N . CYS A 1 91 ? -13.117 -5.807 0.500 1.00 90.25 91 CYS A N 1
ATOM 644 C CA . CYS A 1 91 ? -13.003 -6.877 1.495 1.00 90.25 91 CYS A CA 1
ATOM 645 C C . CYS A 1 91 ? -11.698 -6.834 2.310 1.00 90.25 91 CYS A C 1
ATOM 647 O O . CYS A 1 91 ? -11.504 -7.680 3.176 1.00 90.25 91 CYS A O 1
ATOM 649 N N . GLY A 1 92 ? -10.778 -5.912 2.010 1.00 92.06 92 GLY A N 1
ATOM 650 C CA . GLY A 1 92 ? -9.507 -5.754 2.726 1.00 92.06 92 GLY A CA 1
ATOM 651 C C . GLY A 1 92 ? -8.472 -6.852 2.468 1.00 92.06 92 GLY A C 1
ATOM 652 O O . GLY A 1 92 ? -7.348 -6.750 2.950 1.00 92.06 92 GLY A O 1
ATOM 653 N N . SER A 1 93 ? -8.811 -7.888 1.695 1.00 93.38 93 SER A N 1
ATOM 654 C CA . SER A 1 93 ? -7.929 -9.039 1.443 1.00 93.38 93 SER A CA 1
ATOM 655 C C . SER A 1 93 ? -6.893 -8.794 0.346 1.00 93.38 93 SER A C 1
ATOM 657 O O . SER A 1 93 ? -5.886 -9.498 0.282 1.00 93.38 93 SER A O 1
ATOM 659 N N . TRP A 1 94 ? -7.149 -7.816 -0.521 1.00 95.81 94 TRP A N 1
ATOM 660 C CA . TRP A 1 94 ? -6.313 -7.500 -1.676 1.00 95.81 94 TRP A CA 1
ATOM 661 C C . TRP A 1 94 ? -5.794 -6.076 -1.622 1.00 95.81 94 TRP A C 1
ATOM 663 O O . TRP A 1 94 ? -6.561 -5.150 -1.335 1.00 95.81 94 TRP A O 1
ATOM 673 N N . VAL A 1 95 ? -4.524 -5.928 -1.985 1.00 97.94 95 VAL A N 1
ATOM 674 C CA . VAL A 1 95 ? -3.864 -4.649 -2.250 1.00 97.94 95 VAL A CA 1
ATOM 675 C C . VAL A 1 95 ? -3.341 -4.695 -3.680 1.00 97.94 95 VAL A C 1
ATOM 677 O O . VAL A 1 95 ? -2.721 -5.682 -4.071 1.00 97.94 95 VAL A O 1
ATOM 680 N N . VAL A 1 96 ? -3.584 -3.648 -4.461 1.00 98.19 96 VAL A N 1
ATOM 681 C CA . VAL A 1 96 ? -2.874 -3.411 -5.721 1.00 98.19 96 VAL A CA 1
ATOM 682 C C . VAL A 1 96 ? -1.891 -2.268 -5.511 1.00 98.19 96 VAL A C 1
ATOM 684 O O . VAL A 1 96 ? -2.210 -1.302 -4.821 1.00 98.19 96 VAL A O 1
ATOM 687 N N . THR A 1 97 ? -0.698 -2.394 -6.075 1.00 98.31 97 THR A N 1
ATOM 688 C CA . THR A 1 97 ? 0.355 -1.379 -6.014 1.00 98.31 97 THR A CA 1
ATOM 689 C C . THR A 1 97 ? 0.831 -1.045 -7.418 1.00 98.31 97 THR A C 1
ATOM 691 O O . THR A 1 97 ? 0.835 -1.913 -8.291 1.00 98.31 97 THR A O 1
ATOM 694 N N . ALA A 1 98 ? 1.236 0.202 -7.629 1.00 98.06 98 ALA A N 1
ATOM 695 C CA . ALA A 1 98 ? 1.813 0.709 -8.868 1.00 98.06 98 ALA A CA 1
ATOM 696 C C . ALA A 1 98 ? 3.171 1.348 -8.568 1.00 98.06 98 ALA A C 1
ATOM 698 O O . ALA A 1 98 ? 3.304 2.049 -7.563 1.00 98.06 98 ALA A O 1
ATOM 699 N N . GLY A 1 99 ? 4.179 1.091 -9.405 1.00 96.81 99 GLY A N 1
ATOM 700 C CA . GLY A 1 99 ? 5.566 1.440 -9.092 1.00 96.81 99 GLY A CA 1
ATOM 701 C C . GLY A 1 99 ? 6.323 2.178 -10.193 1.00 96.81 99 GLY A C 1
ATOM 702 O O . GLY A 1 99 ? 5.940 2.216 -11.369 1.00 96.81 99 GLY A O 1
ATOM 703 N N . LYS A 1 100 ? 7.465 2.750 -9.794 1.00 96.56 100 LYS A N 1
ATOM 704 C CA . LYS A 1 100 ? 8.441 3.402 -10.686 1.00 96.56 100 LYS A CA 1
ATOM 705 C C . LYS A 1 100 ? 9.114 2.421 -11.655 1.00 96.56 100 LYS A C 1
ATOM 707 O O . LYS A 1 100 ? 9.609 2.816 -12.704 1.00 96.56 100 LYS A O 1
ATOM 712 N N . ASP A 1 101 ? 9.092 1.141 -11.315 1.00 96.81 101 ASP A N 1
ATOM 713 C CA . ASP A 1 101 ? 9.569 0.003 -12.104 1.00 96.81 101 ASP A CA 1
ATOM 714 C C . ASP A 1 101 ? 8.629 -0.406 -13.254 1.00 96.81 101 ASP A C 1
ATOM 716 O O . ASP A 1 101 ? 8.902 -1.378 -13.959 1.00 96.81 101 ASP A O 1
ATOM 720 N N . ARG A 1 102 ? 7.577 0.386 -13.510 1.00 97.75 102 ARG A N 1
ATOM 721 C CA . ARG A 1 102 ? 6.654 0.241 -14.651 1.00 97.75 102 ARG A CA 1
ATOM 722 C C . ARG A 1 102 ? 5.768 -1.002 -14.579 1.00 97.75 102 ARG A C 1
ATOM 724 O O . ARG A 1 102 ? 5.270 -1.485 -15.598 1.00 97.75 102 ARG A O 1
ATOM 731 N N . ILE A 1 103 ? 5.560 -1.525 -13.378 1.00 97.94 103 ILE A N 1
ATOM 732 C CA . ILE A 1 103 ? 4.657 -2.648 -13.145 1.00 97.94 103 ILE A CA 1
ATOM 733 C C . ILE A 1 103 ? 3.574 -2.269 -12.142 1.00 97.94 103 ILE A C 1
ATOM 735 O O . ILE A 1 103 ? 3.712 -1.321 -11.364 1.00 97.94 103 ILE A O 1
ATOM 739 N N . CYS A 1 104 ? 2.491 -3.040 -12.160 1.00 98.00 104 CYS A N 1
ATOM 740 C CA . CYS A 1 104 ? 1.573 -3.119 -11.032 1.00 98.00 104 CYS A CA 1
ATOM 741 C C . CYS A 1 104 ? 1.640 -4.514 -10.421 1.00 98.00 104 CYS A C 1
ATOM 743 O O . CYS A 1 104 ? 1.759 -5.504 -11.145 1.00 98.00 104 CYS A O 1
ATOM 745 N N . VAL A 1 105 ? 1.509 -4.607 -9.102 1.00 98.38 105 VAL A N 1
ATOM 746 C CA . VAL A 1 105 ? 1.505 -5.886 -8.387 1.00 98.38 105 VAL A CA 1
ATOM 747 C C . VAL A 1 105 ? 0.202 -6.026 -7.615 1.00 98.38 105 VAL A C 1
ATOM 749 O O . VAL A 1 105 ? -0.224 -5.112 -6.912 1.00 98.38 105 VAL A O 1
ATOM 752 N N . LEU A 1 106 ? -0.449 -7.178 -7.762 1.00 98.38 106 LEU A N 1
ATOM 753 C CA . LEU A 1 106 ? -1.595 -7.569 -6.949 1.00 98.38 106 LEU A CA 1
ATOM 754 C C . LEU A 1 106 ? -1.111 -8.474 -5.819 1.00 98.38 106 LEU A C 1
ATOM 756 O O . LEU A 1 106 ? -0.461 -9.489 -6.072 1.00 98.38 106 LEU A O 1
ATOM 760 N N . TRP A 1 107 ? -1.486 -8.143 -4.592 1.00 98.38 107 TRP A N 1
ATOM 761 C CA . TRP A 1 107 ? -1.059 -8.824 -3.379 1.00 98.38 107 TRP A CA 1
ATOM 762 C C . TRP 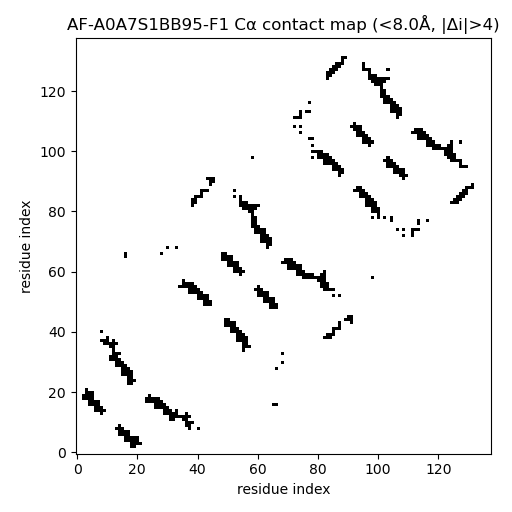A 1 107 ? -2.239 -9.437 -2.642 1.00 98.38 107 TRP A C 1
ATOM 764 O O . TRP A 1 107 ? -3.291 -8.806 -2.506 1.00 98.38 107 TRP A O 1
ATOM 774 N N . ASN A 1 108 ? -2.034 -10.631 -2.093 1.00 97.06 108 ASN A N 1
ATOM 775 C CA . ASN A 1 108 ? -2.893 -11.180 -1.056 1.00 97.06 108 ASN A CA 1
ATOM 776 C C . ASN A 1 108 ? -2.338 -10.768 0.311 1.00 97.06 108 ASN A C 1
ATOM 778 O O . ASN A 1 108 ? -1.237 -11.171 0.686 1.00 97.06 108 ASN A O 1
ATOM 782 N N . VAL A 1 109 ? -3.105 -9.971 1.056 1.00 95.00 109 VAL A N 1
ATOM 783 C CA . VAL A 1 109 ? -2.659 -9.412 2.341 1.00 95.00 109 VAL A CA 1
ATOM 784 C C . VAL A 1 109 ? -2.482 -10.498 3.395 1.00 95.00 109 VAL A C 1
ATOM 786 O O . VAL A 1 109 ? -1.530 -10.448 4.165 1.00 95.00 109 VAL A O 1
ATOM 789 N N . GLU A 1 110 ? -3.381 -11.480 3.440 1.00 92.94 110 GLU A N 1
ATOM 790 C CA . GLU A 1 110 ? -3.349 -12.516 4.474 1.00 92.94 110 GLU A CA 1
ATOM 791 C C . GLU A 1 110 ? -2.120 -13.413 4.314 1.00 92.94 110 GLU A C 1
ATOM 793 O O . GLU A 1 110 ? -1.394 -13.654 5.280 1.00 92.94 110 GLU A O 1
ATOM 798 N N . ARG A 1 111 ? -1.857 -13.836 3.072 1.00 94.50 111 ARG A N 1
ATOM 799 C CA . ARG A 1 111 ? -0.750 -14.733 2.720 1.00 94.50 111 ARG A CA 1
ATOM 800 C C . ARG A 1 111 ? 0.600 -14.038 2.571 1.00 94.50 111 ARG A C 1
ATOM 802 O O . ARG A 1 111 ? 1.602 -14.730 2.502 1.00 94.50 111 ARG A O 1
ATOM 809 N N . GLU A 1 112 ? 0.633 -12.706 2.529 1.00 95.25 112 GLU A N 1
ATOM 810 C CA . GLU A 1 112 ? 1.856 -11.922 2.272 1.00 95.25 112 GLU A CA 1
ATOM 811 C C . GLU A 1 112 ? 2.511 -12.276 0.926 1.00 95.25 112 GLU A C 1
ATOM 813 O O . GLU A 1 112 ? 3.728 -12.264 0.764 1.00 95.25 112 GLU A O 1
ATOM 818 N N . GLU A 1 113 ? 1.674 -12.577 -0.069 1.00 95.31 113 GLU A N 1
ATOM 819 C CA . GLU A 1 113 ? 2.100 -13.097 -1.368 1.00 95.31 113 GLU A CA 1
ATOM 820 C C . GLU A 1 113 ? 1.739 -12.140 -2.503 1.00 95.31 113 GLU A C 1
ATOM 822 O O . GLU A 1 113 ? 0.623 -11.611 -2.568 1.00 95.31 113 GLU A O 1
ATOM 827 N N . LYS A 1 114 ? 2.661 -11.982 -3.461 1.00 96.19 114 LYS A N 1
ATOM 828 C CA . LYS A 1 114 ? 2.332 -11.429 -4.778 1.00 96.19 114 LYS A CA 1
ATOM 829 C C . LYS A 1 114 ? 1.571 -12.480 -5.583 1.00 96.19 114 LYS A C 1
ATOM 831 O O . LYS A 1 114 ? 2.048 -13.593 -5.780 1.00 96.19 114 LYS A O 1
ATOM 836 N N . VAL A 1 115 ? 0.382 -12.122 -6.047 1.00 97.44 115 VAL A N 1
ATOM 837 C CA . VAL A 1 115 ? -0.520 -13.018 -6.782 1.00 97.44 115 VAL A CA 1
ATOM 838 C C . VAL A 1 115 ? -0.419 -12.805 -8.283 1.00 97.44 115 VAL A C 1
ATOM 840 O O . VAL A 1 115 ? -0.488 -13.765 -9.044 1.00 97.44 115 VAL A O 1
ATOM 843 N N . ALA A 1 116 ? -0.229 -11.562 -8.720 1.00 97.19 116 ALA A N 1
ATOM 844 C CA . ALA A 1 116 ? -0.050 -11.242 -10.128 1.00 97.19 116 ALA A CA 1
ATOM 845 C C . ALA A 1 116 ? 0.842 -10.014 -10.305 1.00 97.19 116 ALA A C 1
ATOM 847 O O . ALA A 1 116 ? 0.876 -9.131 -9.447 1.00 97.19 116 ALA A O 1
ATOM 848 N N . VAL A 1 117 ? 1.523 -9.956 -11.449 1.00 97.94 117 VAL A N 1
ATOM 849 C CA . VAL A 1 117 ? 2.296 -8.794 -11.892 1.00 97.94 117 VAL A CA 1
ATOM 850 C C . VAL A 1 117 ? 1.774 -8.381 -13.262 1.00 97.94 117 VAL A C 1
ATOM 852 O O . VAL A 1 117 ? 1.836 -9.159 -14.214 1.00 97.94 117 VAL A O 1
ATOM 855 N N .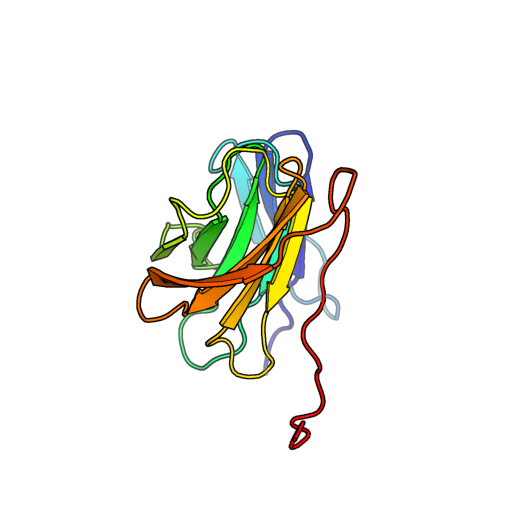 ALA A 1 118 ? 1.243 -7.168 -13.358 1.00 97.31 118 ALA A N 1
ATOM 856 C CA . ALA A 1 118 ? 0.858 -6.564 -14.623 1.00 97.31 118 ALA A CA 1
ATOM 857 C C . ALA A 1 118 ? 2.059 -5.806 -15.196 1.00 97.31 118 ALA A C 1
ATOM 859 O O . ALA A 1 118 ? 2.626 -4.927 -14.545 1.00 97.31 118 ALA A O 1
ATOM 860 N N . THR A 1 119 ? 2.447 -6.172 -16.414 1.00 96.94 119 THR A N 1
ATOM 861 C CA . THR A 1 119 ? 3.593 -5.613 -17.141 1.00 96.94 119 THR A CA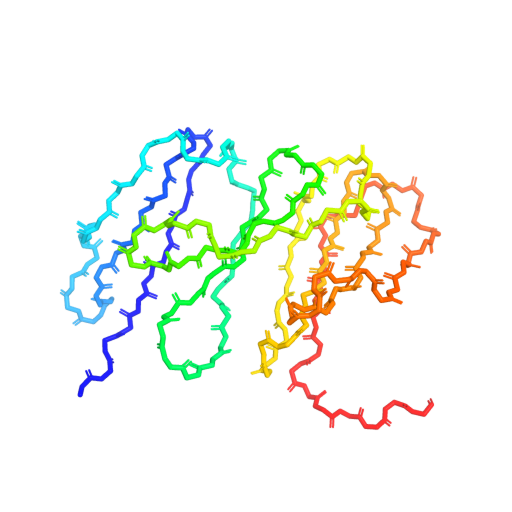 1
ATOM 862 C C . THR A 1 119 ? 3.126 -5.005 -18.466 1.00 96.94 119 THR A C 1
ATOM 864 O O . THR A 1 119 ? 1.981 -5.198 -18.871 1.00 96.94 119 THR A O 1
ATOM 867 N N . GLY A 1 120 ? 4.007 -4.264 -19.145 1.00 95.75 120 GLY A N 1
ATOM 868 C CA . GLY A 1 120 ? 3.729 -3.663 -20.457 1.00 95.75 120 GLY A CA 1
ATOM 869 C C . GLY A 1 120 ? 3.613 -2.138 -20.451 1.00 95.75 120 GLY A C 1
ATOM 870 O O . GLY A 1 120 ? 3.541 -1.538 -21.521 1.00 95.75 120 GLY A O 1
ATOM 871 N N . HIS A 1 121 ? 3.651 -1.493 -19.281 1.00 97.12 121 HIS A N 1
ATOM 872 C CA . HIS A 1 121 ? 3.778 -0.040 -19.213 1.00 97.12 121 HIS A CA 1
ATOM 873 C C . HIS A 1 121 ? 5.173 0.393 -19.681 1.00 97.12 121 HIS A C 1
ATOM 875 O O . HIS A 1 121 ? 6.186 -0.210 -19.323 1.00 97.12 121 HIS A O 1
ATOM 881 N N . THR A 1 122 ? 5.227 1.452 -20.485 1.00 97.12 122 THR A N 1
ATOM 882 C CA . THR A 1 122 ? 6.483 2.003 -21.016 1.00 97.12 122 THR A CA 1
ATOM 883 C C . THR A 1 122 ? 7.183 2.926 -20.024 1.00 97.12 122 THR A C 1
ATOM 885 O O . THR A 1 122 ? 8.381 3.139 -20.144 1.00 97.12 122 THR A O 1
ATOM 888 N N . GLU A 1 123 ? 6.456 3.434 -19.027 1.00 97.12 123 GLU A N 1
ATOM 889 C CA . GLU A 1 123 ? 6.919 4.404 -18.032 1.00 97.12 123 GLU A CA 1
ATOM 890 C C . GLU A 1 123 ? 6.339 4.110 -16.642 1.00 97.12 123 GLU A C 1
ATOM 892 O O . GLU A 1 123 ? 5.537 3.186 -16.476 1.00 97.12 123 GLU A O 1
ATOM 897 N N . ALA A 1 124 ? 6.799 4.863 -15.635 1.00 96.94 124 ALA A N 1
ATOM 898 C CA . ALA A 1 124 ? 6.376 4.719 -1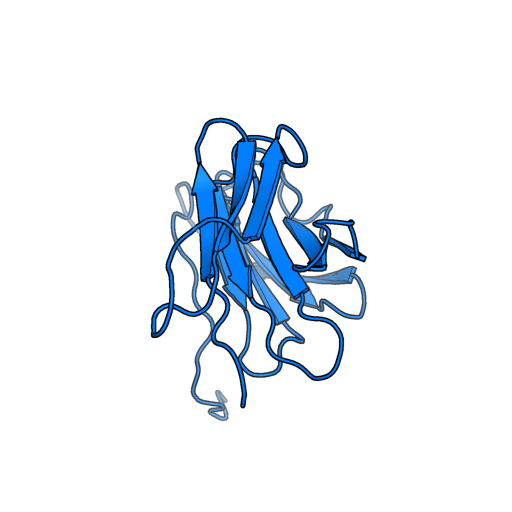4.243 1.00 96.94 124 ALA A CA 1
ATOM 899 C C . ALA A 1 124 ? 4.846 4.748 -14.109 1.00 96.94 124 ALA A C 1
ATOM 901 O O . ALA A 1 124 ? 4.173 5.608 -14.686 1.00 96.94 124 ALA A O 1
ATOM 902 N N . VAL A 1 125 ? 4.294 3.823 -13.321 1.00 97.50 125 VAL A N 1
ATOM 903 C CA . VAL A 1 125 ? 2.845 3.748 -13.127 1.00 97.50 125 VAL A CA 1
ATOM 904 C C . VAL A 1 125 ? 2.461 4.610 -11.931 1.00 97.50 125 VAL A C 1
ATOM 906 O O . VAL A 1 125 ? 2.734 4.264 -10.787 1.00 97.50 125 VAL A O 1
ATOM 909 N N . GLY A 1 126 ? 1.835 5.755 -12.206 1.00 95.25 126 GLY A N 1
ATOM 910 C CA . GLY A 1 126 ? 1.464 6.739 -11.183 1.00 95.25 126 GLY A CA 1
ATOM 911 C C . GLY A 1 126 ? 0.129 6.482 -10.478 1.00 95.25 126 GLY A C 1
ATOM 912 O O . GLY A 1 126 ? -0.270 7.282 -9.641 1.00 95.25 126 GLY A O 1
ATOM 913 N N . GLY A 1 127 ? -0.599 5.416 -10.823 1.00 95.06 127 GLY A N 1
ATOM 914 C CA . GLY A 1 127 ? -1.915 5.157 -10.246 1.00 95.06 127 GLY A CA 1
ATOM 915 C C . GLY A 1 127 ? -2.428 3.748 -10.510 1.00 95.06 127 GLY A C 1
ATOM 916 O O . GLY A 1 127 ? -2.176 3.162 -11.561 1.00 95.06 127 GLY A O 1
ATOM 917 N N . CYS A 1 128 ? -3.179 3.217 -9.551 1.00 96.25 128 CYS A N 1
ATOM 918 C CA . CYS A 1 128 ? -3.907 1.959 -9.661 1.00 96.25 128 CYS A CA 1
ATOM 919 C C . CYS A 1 128 ? -5.212 2.045 -8.860 1.00 96.25 128 CYS A C 1
ATOM 921 O O . CYS A 1 128 ? -5.350 2.882 -7.970 1.00 96.25 128 CYS A O 1
ATOM 923 N N . ALA A 1 129 ? -6.189 1.205 -9.202 1.00 96.31 129 ALA A N 1
ATOM 924 C CA . ALA A 1 129 ? -7.467 1.151 -8.503 1.00 96.31 129 ALA A CA 1
ATOM 925 C C . ALA A 1 129 ? -8.065 -0.255 -8.572 1.00 96.31 129 ALA A C 1
ATOM 927 O O . ALA A 1 129 ? -7.955 -0.941 -9.592 1.00 96.31 129 ALA A O 1
ATOM 928 N N . LEU A 1 130 ? -8.744 -0.662 -7.501 1.00 93.69 130 LEU A N 1
ATOM 929 C CA . LEU A 1 130 ? -9.561 -1.869 -7.468 1.00 93.69 130 LEU A CA 1
ATOM 930 C C . LEU A 1 130 ? -11.035 -1.502 -7.633 1.00 93.69 130 LEU A C 1
ATOM 932 O O . LEU A 1 130 ? -11.562 -0.602 -6.976 1.00 93.69 130 LEU A O 1
ATOM 936 N N . SER A 1 131 ? -11.725 -2.244 -8.502 1.00 89.75 131 SER A N 1
ATOM 937 C CA . SER A 1 131 ? -13.166 -2.078 -8.696 1.00 89.75 131 SER A CA 1
ATOM 938 C C . SER A 1 131 ? -13.910 -2.261 -7.372 1.00 89.75 131 SER A C 1
ATOM 940 O O . SER A 1 131 ? -13.742 -3.264 -6.676 1.00 89.75 131 SER A O 1
ATOM 942 N N . ARG A 1 132 ? -14.786 -1.304 -7.050 1.00 87.31 132 ARG A N 1
ATOM 943 C CA . ARG A 1 132 ? -15.710 -1.399 -5.906 1.00 87.31 132 ARG A CA 1
ATOM 944 C C . ARG A 1 132 ? -16.924 -2.273 -6.213 1.00 87.31 132 ARG A C 1
ATOM 946 O O . ARG A 1 132 ? -17.609 -2.717 -5.298 1.00 87.31 132 ARG A O 1
ATOM 953 N N . VAL A 1 133 ? -17.169 -2.542 -7.494 1.00 81.06 133 VAL A N 1
ATOM 954 C CA . VAL A 1 133 ? -18.216 -3.452 -7.954 1.00 81.06 133 VAL A CA 1
ATOM 955 C C . VAL A 1 133 ? -17.615 -4.843 -8.101 1.00 81.06 133 VAL A C 1
ATOM 957 O O . VAL A 1 133 ? -16.681 -5.045 -8.883 1.00 81.06 133 VAL A O 1
ATOM 960 N N . VAL A 1 134 ? -18.176 -5.808 -7.372 1.00 61.41 134 VAL A N 1
ATOM 961 C CA . VAL A 1 134 ? -17.886 -7.233 -7.561 1.00 61.41 134 VAL A CA 1
ATOM 962 C C . VAL A 1 134 ? -18.648 -7.699 -8.803 1.00 61.41 134 VAL A C 1
ATOM 964 O O . VAL A 1 134 ? -19.761 -8.211 -8.726 1.00 61.41 134 VAL A O 1
ATOM 967 N N . GLY A 1 135 ? -18.082 -7.433 -9.976 1.00 54.81 135 GLY A N 1
ATOM 968 C CA . GLY A 1 135 ? -18.601 -7.914 -11.253 1.00 54.81 135 GLY A CA 1
ATOM 969 C C . GLY A 1 135 ? -17.955 -9.243 -11.627 1.00 54.81 135 GLY A C 1
ATOM 970 O O . GLY A 1 135 ? -16.744 -9.403 -11.481 1.00 54.81 135 GLY A O 1
ATOM 971 N N . LYS A 1 136 ? -18.745 -10.195 -12.137 1.00 43.84 136 LYS A N 1
ATOM 972 C CA . LYS A 1 136 ? -18.212 -11.368 -12.845 1.00 43.84 136 LYS A CA 1
ATOM 973 C C . LYS A 1 136 ? -17.577 -10.885 -14.151 1.00 43.84 136 LYS A C 1
ATOM 975 O O . LYS A 1 136 ? -18.246 -10.858 -15.179 1.00 43.84 136 LYS A O 1
ATOM 980 N N . TYR A 1 137 ? -16.316 -10.478 -14.103 1.00 48.28 137 TYR A N 1
ATOM 981 C CA . TYR A 1 137 ? -15.519 -10.337 -15.312 1.00 48.28 137 TYR A CA 1
ATOM 982 C C . TYR A 1 137 ? -15.253 -11.759 -15.823 1.00 48.28 137 TYR A C 1
ATOM 984 O O . TYR A 1 137 ? -14.610 -12.557 -15.141 1.00 48.28 137 TYR A O 1
ATOM 992 N N . ARG A 1 138 ? -15.905 -12.102 -16.937 1.00 40.91 138 ARG A N 1
ATOM 993 C CA . ARG A 1 138 ? -15.634 -13.304 -17.729 1.00 40.91 138 ARG A CA 1
ATOM 994 C C . ARG A 1 138 ? -14.540 -13.001 -18.733 1.00 40.91 138 ARG A C 1
ATOM 996 O O . ARG A 1 138 ? -14.572 -11.871 -19.268 1.00 40.91 138 ARG A O 1
#

Sequence (138 aa):
QGGAMVAAADAHSVLSLLGNPYDSMEPVRTVLGSVGEVVDLKFLPGEGRPKMAVASEGPAVRILHAQDFSVHKTLAGGHDGAVLALDVSPCGSWVVTAGKDRICVLWNVEREEKVAVATGHTEAVGGCALSRVVGKYR

Foldseek 3Di:
DDADWDWDFAQQRKIFIATRPVPGRDGPDIDGPDAHGWQDKDWQDDDDFTWMWTFHQDQKIFIARNPPRHTPAIQDPQDPGGFNEKEAAPNSQWMWTWFQRQKIWIDGPVVSDTPDIGHDGPGGDNDDYDDNDPDPPD

Organism: NCBI:txid216773

Solvent-accessible surface area (backbone atoms only — not comparable to full-atom values): 7720 Å² total; per-residue (Å²): 134,86,72,53,76,43,76,49,64,35,80,77,14,34,43,31,33,25,33,28,80,93,78,41,72,55,70,74,40,74,48,76,66,81,66,48,37,45,61,32,73,46,71,43,50,76,84,80,81,56,33,26,41,36,24,12,66,46,39,42,37,38,30,24,32,62,89,78,66,46,77,74,48,68,42,59,91,73,48,93,27,32,32,48,20,61,29,58,33,82,77,34,48,35,37,40,37,8,14,58,67,20,34,34,37,35,31,35,59,87,79,55,37,79,74,47,74,52,74,83,55,94,50,58,31,75,62,56,78,60,72,84,65,93,66,90,80,125